Protein AF-A0A841FP65-F1 (afdb_monomer)

Sequence (85 aa):
MSDGTQPADCPWDESFVIAPDRTIWHAWPRSGGWKEMPNYGKADFATNCYYNGNNKHQIDVWVQYTGAYYYSYHSGGAWHGWYRN

Organism: NCBI:txid714109

pLDDT: mean 91.73, std 12.35, range [37.84, 98.06]

Solvent-accessible surface area (backbone atoms only — not comparable to full-atom values): 4938 Å² total; per-residue (Å²): 130,93,77,69,61,66,63,28,74,28,97,79,61,35,38,31,39,42,46,96,87,21,41,40,32,35,36,40,89,89,60,85,53,79,40,73,52,68,75,80,49,72,34,63,34,40,72,41,47,47,68,44,102,83,74,30,49,31,42,35,30,31,30,73,93,78,71,42,48,33,33,34,42,40,57,97,93,41,70,46,60,78,40,75,113

Foldseek 3Di:
DPDFADWAQEPQQKTWGQDPVQFIWMDGPPPVDIDTAPQRDGADHFDYWDQPPVRWTKTWGAHVVVRWIWMWTDDPNHIDHIGTD

Radius of gyration: 12.18 Å; Cα contacts (8 Å, |Δi|>4): 178; chains: 1; bounding box: 39×20×32 Å

Secondary structure (DSSP, 8-state):
---SPPPEEETTTEEEEE-TTSBEEEE-TTS-S-EE-STT-B-SEEEEEEE-TTS-EEEEEEETTTTEEEEEEEETTEE---EE-

Nearest PDB structures (foldseek):
  6s5q-assembly1_A  TM=5.161E-01  e=3.512E-01  Ophiorrhiza pumila
  7e7u-assembly1_A  TM=5.555E-01  e=5.413E-01  Ralstonia solanacearum
  6s99-assembly2_D  TM=5.405E-01  e=5.128E-01  Ralstonia solanacearum
  4fj6-assembly2_C  TM=4.779E-01  e=9.296E-01  Parabacteroides distasonis ATCC 8503

Structure (mmCIF, N/CA/C/O backbone):
data_AF-A0A841FP65-F1
#
_entry.id   AF-A0A841FP65-F1
#
loop_
_atom_site.group_PDB
_atom_site.id
_atom_site.type_symbol
_atom_site.label_atom_id
_atom_site.label_alt_id
_atom_site.label_comp_id
_atom_site.label_asym_id
_atom_site.label_entity_id
_atom_site.label_seq_id
_atom_site.pdbx_PDB_ins_code
_atom_site.Cartn_x
_atom_site.Cartn_y
_atom_site.Cartn_z
_atom_site.occupancy
_atom_site.B_iso_or_equiv
_atom_site.auth_seq_id
_atom_site.auth_comp_id
_atom_site.auth_asym_id
_atom_site.auth_atom_id
_atom_site.pdbx_PDB_model_num
ATOM 1 N N . MET A 1 1 ? -25.296 6.029 -5.932 1.00 37.84 1 MET A N 1
ATOM 2 C CA . MET A 1 1 ? -24.339 5.386 -5.014 1.00 37.84 1 MET A CA 1
ATOM 3 C C . MET A 1 1 ? -22.970 5.852 -5.459 1.00 37.84 1 MET A C 1
ATOM 5 O O . MET A 1 1 ? -22.652 5.622 -6.611 1.00 37.84 1 MET A O 1
ATOM 9 N N . SER A 1 2 ? -22.255 6.627 -4.645 1.00 44.84 2 SER A N 1
ATOM 10 C CA . SER A 1 2 ? -20.840 6.930 -4.886 1.00 44.84 2 SER A CA 1
ATOM 11 C C . SER A 1 2 ? -20.056 5.753 -4.311 1.00 44.84 2 SER A C 1
ATOM 13 O O . SER A 1 2 ? -19.845 5.680 -3.100 1.00 44.84 2 SER A O 1
ATOM 15 N N . ASP A 1 3 ? -19.818 4.758 -5.154 1.00 44.84 3 ASP A N 1
ATOM 16 C CA . ASP A 1 3 ? -19.221 3.475 -4.821 1.00 44.84 3 ASP A CA 1
ATOM 17 C C . ASP A 1 3 ? -17.694 3.554 -4.894 1.00 44.84 3 ASP A C 1
ATOM 19 O O . ASP A 1 3 ? -17.099 3.774 -5.940 1.00 44.84 3 ASP A O 1
ATOM 23 N N . GLY A 1 4 ? -17.050 3.334 -3.754 1.00 49.12 4 GLY A N 1
ATOM 24 C CA . GLY A 1 4 ? -15.610 3.129 -3.696 1.00 49.12 4 GLY A CA 1
ATOM 25 C C . GLY A 1 4 ? -14.810 4.407 -3.484 1.00 49.12 4 GLY A C 1
ATOM 26 O O . GLY A 1 4 ? -15.017 5.450 -4.100 1.00 49.12 4 GLY A O 1
ATOM 27 N N . THR A 1 5 ? -13.869 4.301 -2.556 1.00 57.91 5 THR A N 1
ATOM 28 C CA . THR A 1 5 ? -12.786 5.255 -2.365 1.00 57.91 5 THR A CA 1
ATOM 29 C C . THR A 1 5 ? -12.113 5.555 -3.705 1.00 57.91 5 THR A C 1
ATOM 31 O O . THR A 1 5 ? -11.829 4.622 -4.457 1.00 57.91 5 THR A O 1
ATOM 34 N N . GLN A 1 6 ? -11.869 6.836 -4.013 1.00 65.19 6 GLN A N 1
ATOM 35 C CA . GLN A 1 6 ? -11.153 7.215 -5.233 1.00 65.19 6 GLN A CA 1
ATOM 36 C C . GLN A 1 6 ? -9.829 6.435 -5.322 1.00 65.19 6 GLN A C 1
ATOM 38 O O . GLN A 1 6 ? -9.130 6.335 -4.308 1.00 65.19 6 GLN A O 1
ATOM 43 N N . PRO A 1 7 ? -9.493 5.862 -6.491 1.00 73.62 7 PRO A N 1
ATOM 44 C CA . PRO A 1 7 ? -8.214 5.199 -6.676 1.00 73.62 7 PRO A CA 1
ATOM 45 C C . PRO A 1 7 ? -7.076 6.192 -6.430 1.00 73.62 7 PRO A C 1
ATOM 47 O O . PRO A 1 7 ? -7.155 7.355 -6.830 1.00 73.62 7 PRO A O 1
ATOM 50 N N . ALA A 1 8 ? -6.014 5.732 -5.773 1.00 81.00 8 ALA A N 1
ATOM 51 C CA . ALA A 1 8 ? -4.758 6.468 -5.758 1.00 81.00 8 ALA A CA 1
ATOM 52 C C . ALA A 1 8 ? -3.999 6.116 -7.043 1.00 81.00 8 ALA A C 1
ATOM 54 O O . ALA A 1 8 ? -3.466 5.011 -7.152 1.00 81.00 8 ALA A O 1
ATOM 55 N N . ASP A 1 9 ? -4.003 7.032 -8.012 1.00 83.94 9 ASP A N 1
ATOM 56 C CA . ASP A 1 9 ? -3.283 6.897 -9.281 1.00 83.94 9 ASP A CA 1
ATOM 57 C C . ASP A 1 9 ? -1.853 7.423 -9.133 1.00 83.94 9 ASP A C 1
ATOM 59 O O . ASP A 1 9 ? -1.629 8.598 -8.827 1.00 83.94 9 ASP A O 1
ATOM 63 N N . CYS A 1 10 ? -0.875 6.544 -9.332 1.00 90.31 10 CYS A N 1
ATOM 64 C CA . CYS A 1 10 ? 0.520 6.820 -9.016 1.00 90.31 10 CYS A CA 1
ATOM 65 C C . CYS A 1 10 ? 1.321 7.262 -10.240 1.00 90.31 10 CYS A C 1
ATOM 67 O O . CYS A 1 10 ? 1.016 6.862 -11.364 1.00 90.31 10 CYS A O 1
ATOM 69 N N . PRO A 1 11 ? 2.418 8.017 -10.047 1.00 89.25 11 PRO A N 1
ATOM 70 C CA . PRO A 1 11 ? 3.223 8.544 -11.151 1.00 89.25 11 PRO A CA 1
ATOM 71 C C . PRO A 1 11 ? 3.991 7.483 -11.969 1.00 89.25 11 PRO A C 1
ATOM 73 O O . PRO A 1 11 ? 4.722 7.850 -12.883 1.00 89.25 11 PRO A O 1
ATOM 76 N N . TRP A 1 12 ? 3.852 6.190 -11.656 1.00 91.06 12 TRP A N 1
ATOM 77 C CA . TRP A 1 12 ? 4.506 5.062 -12.337 1.00 91.06 12 TRP A CA 1
ATOM 78 C C . TRP A 1 12 ? 3.513 4.074 -12.972 1.00 91.06 12 TRP A C 1
ATOM 80 O O . TRP A 1 12 ? 3.801 2.881 -13.057 1.00 91.06 12 TRP A O 1
ATOM 90 N N . ASP A 1 13 ? 2.353 4.568 -13.413 1.00 92.62 13 ASP A N 1
ATOM 91 C CA . ASP A 1 13 ? 1.294 3.774 -14.053 1.00 92.62 13 ASP A CA 1
ATOM 92 C C . ASP A 1 13 ? 0.809 2.605 -13.177 1.00 92.62 13 ASP A C 1
ATOM 94 O O . ASP A 1 13 ? 0.609 1.484 -13.638 1.00 92.62 13 ASP A O 1
ATOM 98 N N . GLU A 1 14 ? 0.628 2.852 -11.886 1.00 94.81 14 GLU A N 1
ATOM 99 C CA . GLU A 1 14 ? 0.042 1.887 -10.961 1.00 94.81 14 GLU A CA 1
ATOM 100 C C . GLU A 1 14 ? -1.071 2.573 -10.180 1.00 94.81 14 GLU A C 1
ATOM 102 O O . GLU A 1 14 ? -0.905 3.707 -9.736 1.00 94.81 14 GLU A O 1
ATOM 107 N N . SER A 1 15 ? -2.199 1.893 -10.020 1.00 95.25 15 SER A N 1
ATOM 108 C CA . SER A 1 15 ? -3.342 2.407 -9.267 1.00 95.25 15 SER A CA 1
ATOM 109 C C . SER A 1 15 ? -3.618 1.510 -8.073 1.00 95.25 15 SER A C 1
ATOM 111 O O . SER A 1 15 ? -3.487 0.287 -8.175 1.00 95.25 15 SER A O 1
ATOM 113 N N . PHE A 1 16 ? -4.051 2.106 -6.963 1.00 96.75 16 PHE A N 1
ATOM 114 C CA . PHE A 1 16 ? -4.387 1.401 -5.725 1.00 96.75 16 PHE A CA 1
ATOM 115 C C . PHE A 1 16 ? -5.838 1.651 -5.332 1.00 96.75 16 PHE A C 1
ATOM 117 O O . PHE A 1 16 ? -6.317 2.784 -5.386 1.00 96.75 16 PHE A O 1
ATOM 124 N N . VAL A 1 17 ? -6.525 0.600 -4.887 1.00 95.81 17 VAL A N 1
ATOM 125 C CA . VAL A 1 17 ? -7.913 0.662 -4.410 1.00 95.81 17 VAL A CA 1
ATOM 126 C C . VAL A 1 17 ? -8.092 -0.147 -3.134 1.00 95.81 17 VAL A C 1
ATOM 128 O O . VAL A 1 17 ? -7.346 -1.086 -2.851 1.00 95.81 17 VAL A O 1
ATOM 131 N N . ILE A 1 18 ? -9.120 0.215 -2.373 1.00 97.12 18 ILE A N 1
ATOM 132 C CA . ILE A 1 18 ? -9.561 -0.523 -1.192 1.00 97.12 18 ILE A CA 1
ATOM 133 C C . ILE A 1 18 ? -10.833 -1.289 -1.548 1.00 97.12 18 ILE A C 1
ATOM 135 O O . ILE A 1 18 ? -11.828 -0.688 -1.956 1.00 97.12 18 ILE A O 1
ATOM 139 N N . ALA A 1 19 ? -10.809 -2.612 -1.402 1.00 96.00 19 ALA A N 1
ATOM 140 C CA . ALA A 1 19 ? -11.987 -3.448 -1.607 1.00 96.00 19 ALA A CA 1
ATOM 141 C C . ALA A 1 19 ? -12.948 -3.373 -0.397 1.00 96.00 19 ALA A C 1
ATOM 143 O O . ALA A 1 19 ? -12.528 -3.004 0.702 1.00 96.00 19 ALA A O 1
ATOM 144 N N . PRO A 1 20 ? -14.230 -3.767 -0.540 1.00 94.81 20 PRO A N 1
ATOM 145 C CA . PRO A 1 20 ? -15.206 -3.704 0.557 1.00 94.81 20 PRO A CA 1
ATOM 146 C C . PRO A 1 20 ? -14.828 -4.504 1.815 1.00 94.81 20 PRO A C 1
ATOM 148 O O . PRO A 1 20 ? -15.225 -4.147 2.921 1.00 94.81 20 PRO A O 1
ATOM 151 N N . ASP A 1 21 ? -14.041 -5.572 1.672 1.00 96.06 21 ASP A N 1
ATOM 152 C CA . ASP A 1 21 ? -13.500 -6.370 2.784 1.00 96.06 21 ASP A CA 1
ATOM 153 C C . ASP A 1 21 ? -12.206 -5.776 3.385 1.00 96.06 21 ASP A C 1
ATOM 155 O O . ASP A 1 21 ? -11.480 -6.433 4.151 1.00 96.06 21 ASP A O 1
ATOM 159 N N . ARG A 1 22 ? -11.920 -4.521 3.022 1.00 97.06 22 ARG A N 1
ATOM 160 C CA . ARG A 1 22 ? -10.801 -3.690 3.469 1.00 97.06 22 ARG A CA 1
ATOM 161 C C . ARG A 1 22 ? -9.436 -4.186 3.000 1.00 97.06 22 ARG A C 1
ATOM 163 O O . ARG A 1 22 ? -8.427 -3.654 3.456 1.00 97.06 22 ARG A O 1
ATOM 170 N N . THR A 1 23 ? -9.369 -5.210 2.140 1.00 98.00 23 THR A N 1
ATOM 171 C CA . THR A 1 23 ? -8.112 -5.575 1.464 1.00 98.00 23 THR A CA 1
ATOM 172 C C . THR A 1 23 ? -7.668 -4.457 0.523 1.00 98.00 23 THR A C 1
ATOM 174 O O . THR A 1 23 ? -8.477 -3.692 -0.007 1.00 98.00 23 THR A O 1
ATOM 177 N N . ILE A 1 24 ? -6.357 -4.357 0.331 1.00 97.94 24 ILE A N 1
ATOM 178 C CA . ILE A 1 24 ? -5.722 -3.328 -0.490 1.00 97.94 24 ILE A CA 1
ATOM 179 C C . ILE A 1 24 ? -5.297 -3.997 -1.793 1.00 97.94 24 ILE A C 1
ATOM 181 O O . ILE A 1 24 ? -4.636 -5.032 -1.758 1.00 97.94 24 ILE A O 1
ATOM 185 N N . TRP A 1 25 ? -5.670 -3.422 -2.930 1.00 97.75 25 TRP A N 1
ATOM 186 C CA . TRP A 1 25 ? -5.381 -3.978 -4.251 1.00 97.75 25 TRP A CA 1
ATOM 187 C C . TRP A 1 25 ? -4.654 -2.968 -5.117 1.00 97.75 25 TRP A C 1
ATOM 189 O O . TRP A 1 25 ? -4.853 -1.763 -4.975 1.00 97.75 25 TRP A O 1
ATOM 199 N N . HIS A 1 26 ? -3.847 -3.473 -6.042 1.00 97.31 26 HIS A N 1
ATOM 200 C CA . HIS A 1 26 ? -3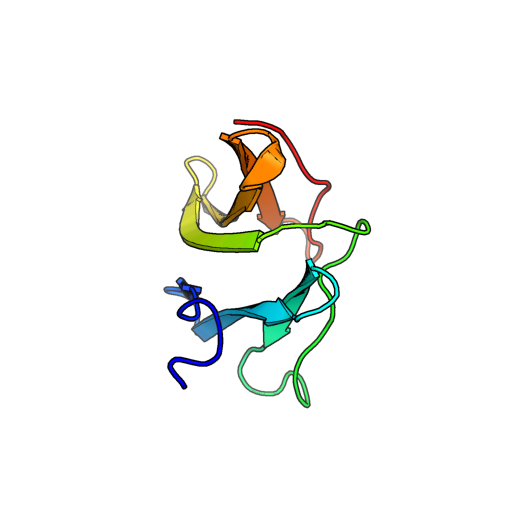.145 -2.661 -7.022 1.00 97.31 26 HIS A CA 1
ATOM 201 C C . HIS A 1 26 ? -3.151 -3.295 -8.413 1.00 97.31 26 HIS A C 1
ATOM 203 O O . HIS A 1 26 ? -3.276 -4.516 -8.562 1.00 97.31 26 HIS A O 1
ATOM 209 N N . ALA A 1 27 ? -3.060 -2.459 -9.439 1.00 96.69 27 ALA A N 1
ATOM 210 C CA . ALA A 1 27 ? -2.968 -2.879 -10.829 1.00 96.69 27 ALA A CA 1
ATOM 211 C C . ALA A 1 27 ? -2.050 -1.935 -11.602 1.00 96.69 27 ALA A C 1
ATOM 213 O O . ALA A 1 27 ? -2.001 -0.739 -11.330 1.00 96.69 27 ALA A O 1
ATOM 214 N N . TRP A 1 28 ? -1.356 -2.486 -12.591 1.00 95.12 28 TRP A N 1
ATOM 215 C CA . TRP A 1 28 ? -0.441 -1.767 -13.473 1.00 95.12 28 TRP A CA 1
ATOM 216 C C . TRP A 1 28 ? -0.538 -2.351 -14.890 1.00 95.12 28 TRP A C 1
ATOM 218 O O . TRP A 1 28 ? -1.070 -3.459 -15.073 1.00 95.12 28 TRP A O 1
ATOM 228 N N . PRO A 1 29 ? -0.032 -1.661 -15.928 1.00 95.69 29 PRO A N 1
ATOM 229 C CA . PRO A 1 29 ? 0.010 -2.193 -17.277 1.00 95.69 29 PRO A CA 1
ATOM 230 C C . PRO A 1 29 ? 0.594 -3.605 -17.313 1.00 95.69 29 PRO A C 1
ATOM 232 O O . PRO A 1 29 ? 1.714 -3.852 -16.872 1.00 95.69 29 PRO A O 1
ATOM 235 N N . ARG A 1 30 ? -0.165 -4.536 -17.902 1.00 95.62 30 ARG A N 1
ATOM 236 C CA . ARG A 1 30 ? 0.213 -5.952 -18.076 1.00 95.62 30 ARG A CA 1
ATOM 237 C C . ARG A 1 30 ? 0.269 -6.791 -16.787 1.00 95.62 30 ARG A C 1
ATOM 239 O O . ARG A 1 30 ? 0.738 -7.922 -16.848 1.00 95.62 30 ARG A O 1
ATOM 246 N N . SER A 1 31 ? -0.281 -6.325 -15.663 1.00 95.31 31 SER A N 1
ATOM 247 C CA . SER A 1 31 ? -0.429 -7.131 -14.433 1.00 95.31 31 SER A CA 1
ATOM 248 C C . SER A 1 31 ? -1.369 -8.342 -14.586 1.00 95.31 31 SER A C 1
ATOM 250 O O . SER A 1 31 ? -1.364 -9.263 -13.764 1.00 95.31 31 SER A O 1
ATOM 252 N N . GLY A 1 32 ? -2.213 -8.338 -15.626 1.00 96.56 32 GLY A N 1
ATOM 253 C CA . GLY A 1 32 ? -3.276 -9.327 -15.821 1.00 96.56 32 GLY A CA 1
ATOM 254 C C . GLY A 1 32 ? -4.481 -9.114 -14.898 1.00 96.56 32 GLY A C 1
ATOM 255 O O . GLY A 1 32 ? -5.218 -10.064 -14.649 1.00 96.56 32 GLY A O 1
ATOM 256 N N . GLY A 1 33 ? -4.661 -7.898 -14.369 1.00 95.88 33 GLY A N 1
ATOM 257 C CA . GLY A 1 33 ? -5.764 -7.513 -13.483 1.00 95.88 33 GLY A CA 1
ATOM 258 C C . GLY A 1 33 ? -5.292 -7.029 -12.112 1.00 95.88 33 GLY A C 1
ATOM 259 O O . GLY A 1 33 ? -4.097 -6.842 -11.878 1.00 95.88 33 GLY A O 1
ATOM 260 N N . TRP A 1 34 ? -6.243 -6.834 -11.202 1.00 96.69 34 TRP A N 1
ATOM 261 C CA . TRP A 1 34 ? -5.961 -6.444 -9.824 1.00 96.69 34 TRP A CA 1
ATOM 262 C C . TRP A 1 34 ? -5.233 -7.561 -9.072 1.00 96.69 34 TRP A C 1
ATOM 264 O O . TRP A 1 34 ? -5.579 -8.740 -9.190 1.00 96.69 34 TRP A O 1
ATOM 274 N N . LYS A 1 35 ? -4.220 -7.180 -8.297 1.00 97.75 35 LYS A N 1
ATOM 275 C CA . LYS A 1 35 ? -3.486 -8.043 -7.368 1.00 97.75 35 LYS A CA 1
ATOM 276 C C . LYS A 1 35 ? -3.693 -7.533 -5.951 1.00 97.75 35 LYS A C 1
ATOM 278 O O . LYS A 1 35 ? -3.813 -6.330 -5.750 1.00 97.75 35 LYS A O 1
ATOM 283 N N . GLU A 1 36 ? -3.767 -8.436 -4.984 1.00 97.94 36 GLU A N 1
ATOM 284 C CA . GLU A 1 36 ? -3.815 -8.040 -3.580 1.00 97.94 36 GLU A CA 1
ATOM 285 C C . GLU A 1 36 ? -2.414 -7.592 -3.151 1.00 97.94 36 GLU A C 1
ATOM 287 O O . GLU A 1 36 ? -1.417 -8.248 -3.469 1.00 97.94 36 GLU A O 1
ATOM 292 N N . MET A 1 37 ? -2.332 -6.473 -2.435 1.00 97.88 37 MET A N 1
ATOM 293 C CA . MET A 1 37 ? -1.091 -6.028 -1.816 1.00 97.88 37 MET A CA 1
ATOM 294 C C . MET A 1 37 ? -0.630 -7.055 -0.776 1.00 97.88 37 MET A C 1
ATOM 296 O O . MET A 1 37 ? -1.431 -7.524 0.036 1.00 97.88 37 MET A O 1
ATOM 300 N N . PRO A 1 38 ? 0.668 -7.391 -0.734 1.00 97.19 38 PRO A N 1
ATOM 301 C CA . PRO A 1 38 ? 1.169 -8.365 0.221 1.00 97.19 38 PRO A CA 1
ATOM 302 C C . PRO A 1 38 ? 1.152 -7.819 1.658 1.00 97.19 38 PRO A C 1
ATOM 304 O O . PRO A 1 38 ? 0.864 -6.649 1.931 1.00 97.19 38 PRO A O 1
ATOM 307 N N . ASN A 1 39 ? 1.517 -8.690 2.601 1.00 97.56 39 ASN A N 1
ATOM 308 C CA . ASN A 1 39 ? 1.632 -8.380 4.030 1.00 97.56 39 ASN A CA 1
ATOM 309 C C . ASN A 1 39 ? 0.290 -8.101 4.734 1.00 97.56 39 ASN A C 1
ATOM 311 O O . ASN A 1 39 ? 0.284 -7.505 5.809 1.00 97.56 39 ASN A O 1
ATOM 315 N N . TYR A 1 40 ? -0.824 -8.568 4.154 1.00 96.81 40 TYR A N 1
ATOM 316 C CA . TYR A 1 40 ? -2.15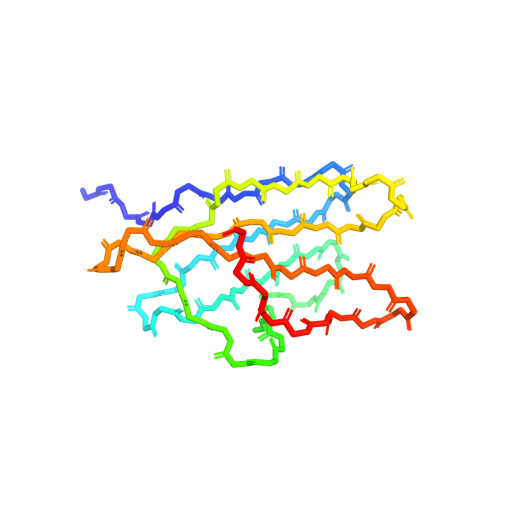9 -8.613 4.772 1.00 96.81 40 TYR A CA 1
ATOM 317 C C . TYR A 1 40 ? -2.656 -7.257 5.307 1.00 96.81 40 TYR A C 1
ATOM 319 O O . TYR A 1 40 ? -3.307 -7.184 6.352 1.00 96.81 40 TYR A O 1
ATOM 327 N N . GLY A 1 41 ? -2.328 -6.172 4.600 1.00 95.81 41 GLY A N 1
ATOM 328 C CA . GLY A 1 41 ? -2.746 -4.821 4.966 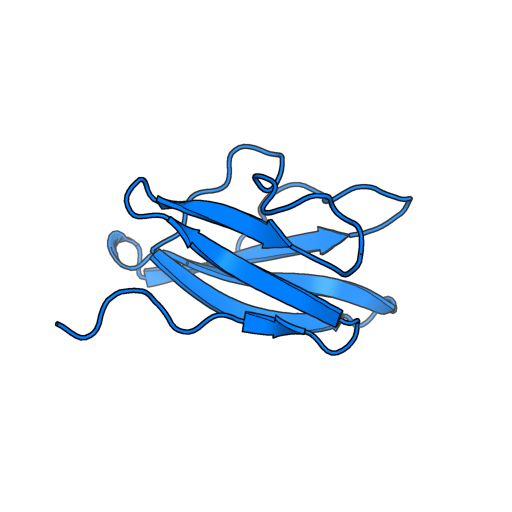1.00 95.81 41 GLY A CA 1
ATOM 329 C C . GLY A 1 41 ? -4.256 -4.640 4.894 1.00 95.81 41 GLY A C 1
ATOM 330 O O . GLY A 1 41 ? -4.925 -5.216 4.034 1.00 95.81 41 GLY A O 1
ATOM 331 N N . LYS A 1 42 ? -4.787 -3.810 5.794 1.00 96.88 42 LYS A N 1
ATOM 332 C CA . LYS A 1 42 ? -6.199 -3.430 5.815 1.00 96.88 42 LYS A CA 1
ATOM 333 C C . LYS A 1 42 ? -6.332 -1.925 5.962 1.00 96.88 42 LYS A C 1
ATOM 335 O O . LYS A 1 42 ? -5.717 -1.340 6.851 1.00 96.88 42 LYS A O 1
ATOM 340 N N . ALA A 1 43 ? -7.154 -1.322 5.118 1.00 97.25 43 ALA A N 1
ATOM 341 C CA . ALA A 1 43 ? -7.425 0.107 5.148 1.00 97.25 43 ALA A CA 1
ATOM 342 C C . ALA A 1 43 ? -8.859 0.395 4.722 1.00 97.25 43 ALA A C 1
ATOM 344 O O . ALA A 1 43 ? -9.559 -0.488 4.235 1.00 97.25 43 ALA A O 1
ATOM 345 N N . ASP A 1 44 ? -9.286 1.632 4.934 1.00 96.62 44 ASP A N 1
ATOM 346 C CA . ASP A 1 44 ? -10.582 2.132 4.480 1.00 96.62 44 ASP A CA 1
ATOM 347 C C . ASP A 1 44 ? -10.388 3.068 3.274 1.00 96.62 44 ASP A C 1
ATOM 349 O O . ASP A 1 44 ? -11.223 3.115 2.370 1.00 96.62 44 ASP A O 1
ATOM 353 N N . PHE A 1 45 ? -9.233 3.748 3.205 1.00 95.38 45 PHE A N 1
ATOM 354 C CA . PHE A 1 45 ? -8.911 4.643 2.100 1.00 95.38 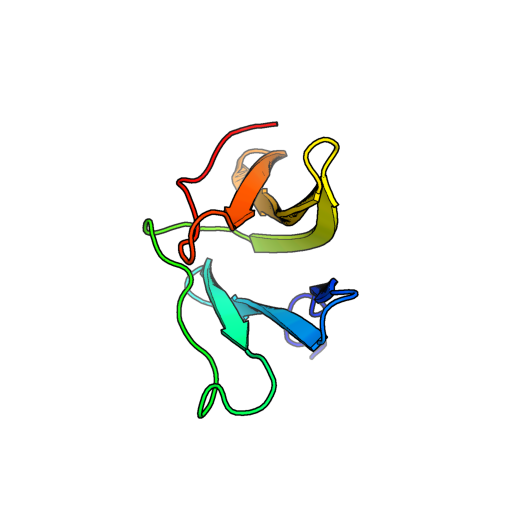45 PHE A CA 1
ATOM 355 C C . PHE A 1 45 ? -7.468 4.505 1.610 1.00 95.38 45 PHE A C 1
ATOM 357 O O . PHE A 1 45 ? -6.545 4.434 2.417 1.00 95.38 45 PHE A O 1
ATOM 364 N N . ALA A 1 46 ? -7.278 4.519 0.288 1.00 94.50 46 ALA A N 1
ATOM 365 C CA . ALA A 1 46 ? -5.987 4.785 -0.340 1.00 94.50 46 ALA A CA 1
ATOM 366 C C . ALA A 1 46 ? -5.868 6.302 -0.510 1.00 94.50 46 ALA A C 1
ATOM 368 O O . ALA A 1 46 ? -6.754 6.917 -1.100 1.00 94.50 46 ALA A O 1
ATOM 369 N N . THR A 1 47 ? -4.842 6.922 0.073 1.00 93.44 47 THR A N 1
ATOM 370 C CA . THR A 1 47 ? -4.814 8.387 0.220 1.00 93.44 47 THR A CA 1
ATOM 371 C C . THR A 1 47 ? -3.766 9.068 -0.637 1.00 93.44 47 THR A C 1
ATOM 373 O O . THR A 1 47 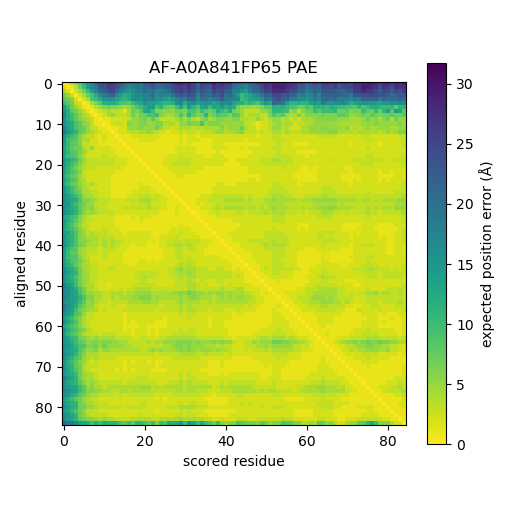? -3.990 10.192 -1.075 1.00 93.44 47 THR A O 1
ATOM 376 N N . ASN A 1 48 ? -2.613 8.436 -0.854 1.00 92.50 48 ASN A N 1
ATOM 377 C CA . ASN A 1 48 ? -1.539 9.040 -1.636 1.00 92.50 48 ASN A CA 1
ATOM 378 C C . ASN A 1 48 ? -0.558 7.982 -2.126 1.00 92.50 48 ASN A C 1
ATOM 380 O O . ASN A 1 48 ? -0.304 7.021 -1.408 1.00 92.50 48 ASN A O 1
ATOM 384 N N . CYS A 1 49 ? 0.069 8.200 -3.274 1.00 93.56 49 CYS A N 1
ATOM 385 C CA . CYS A 1 49 ? 1.229 7.426 -3.680 1.00 93.56 49 CYS A CA 1
ATOM 386 C C . CYS A 1 49 ? 2.264 8.277 -4.412 1.00 93.56 49 CYS A C 1
ATOM 388 O O . CYS A 1 49 ? 1.943 9.147 -5.219 1.00 93.56 49 CYS A O 1
ATOM 390 N N . TYR A 1 50 ? 3.531 8.055 -4.073 1.00 94.06 50 TYR A N 1
ATOM 391 C CA . TYR A 1 50 ? 4.643 8.918 -4.463 1.00 94.06 50 TYR A CA 1
ATOM 392 C C . TYR A 1 50 ? 5.987 8.192 -4.352 1.00 94.06 50 TYR A C 1
ATOM 394 O O . TYR A 1 50 ? 6.094 7.113 -3.769 1.00 94.06 50 TYR A O 1
ATOM 402 N N . TYR A 1 51 ? 7.031 8.799 -4.918 1.00 94.50 51 TYR A N 1
ATOM 403 C CA . TYR A 1 51 ? 8.411 8.406 -4.652 1.00 94.50 51 TYR A CA 1
ATOM 404 C C . TYR A 1 51 ? 8.860 9.006 -3.319 1.00 94.50 51 TYR A C 1
ATOM 406 O O . TYR A 1 51 ? 8.895 10.228 -3.175 1.00 94.50 51 TYR A O 1
ATOM 414 N N . ASN A 1 52 ? 9.208 8.173 -2.340 1.00 92.94 52 ASN A N 1
ATOM 415 C CA . ASN A 1 52 ? 9.704 8.667 -1.054 1.00 92.94 52 ASN A CA 1
ATOM 416 C C . ASN A 1 52 ? 11.142 9.217 -1.155 1.00 92.94 52 ASN A C 1
ATOM 418 O O . ASN A 1 52 ? 11.785 9.138 -2.201 1.00 92.94 52 ASN A O 1
ATOM 422 N N . GLY A 1 53 ? 11.688 9.733 -0.047 1.00 91.50 53 GLY A N 1
ATOM 423 C CA . GLY A 1 53 ? 13.033 10.334 -0.007 1.00 91.50 53 GLY A CA 1
ATOM 424 C C . GLY A 1 53 ? 14.194 9.404 -0.398 1.00 91.50 53 GLY A C 1
ATOM 425 O O . GLY A 1 53 ? 15.300 9.881 -0.624 1.00 91.50 53 GLY A O 1
ATOM 426 N N . ASN A 1 54 ? 13.949 8.095 -0.516 1.00 93.94 54 ASN A N 1
ATOM 427 C CA . ASN A 1 54 ? 14.910 7.098 -0.998 1.00 93.94 54 ASN A CA 1
ATOM 428 C C . ASN A 1 54 ? 14.607 6.630 -2.434 1.00 93.94 54 ASN A C 1
ATOM 430 O O . ASN A 1 54 ? 15.083 5.571 -2.846 1.00 93.94 54 ASN A O 1
ATOM 434 N N . ASN A 1 55 ? 13.787 7.379 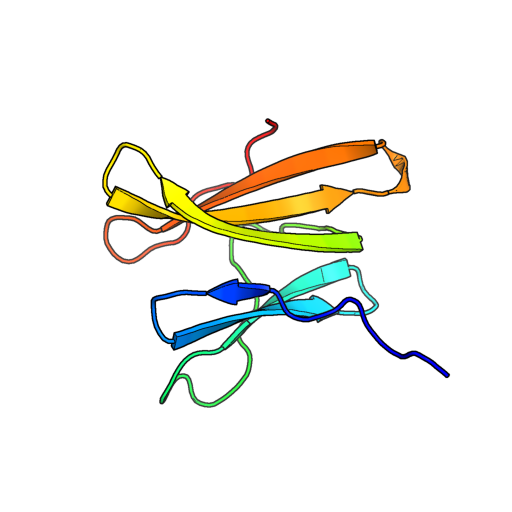-3.177 1.00 92.81 55 ASN A N 1
ATOM 435 C CA . ASN A 1 55 ? 13.326 7.059 -4.527 1.00 92.81 55 ASN A CA 1
ATOM 436 C C . ASN A 1 55 ? 12.610 5.697 -4.636 1.00 92.81 55 ASN A C 1
ATOM 438 O O . ASN A 1 55 ? 12.701 5.010 -5.654 1.00 92.81 55 ASN A O 1
ATOM 442 N N . LYS A 1 56 ? 11.914 5.281 -3.572 1.00 94.75 56 LYS A N 1
ATOM 443 C CA . LYS A 1 56 ? 11.098 4.059 -3.552 1.00 94.75 56 LYS A CA 1
ATOM 444 C C . LYS A 1 56 ? 9.639 4.419 -3.789 1.00 94.75 56 LYS A C 1
ATOM 446 O O . LYS A 1 56 ? 9.180 5.432 -3.264 1.00 94.75 56 LYS A O 1
ATOM 451 N N . HIS A 1 57 ? 8.914 3.577 -4.520 1.00 95.44 57 HIS A N 1
ATOM 452 C CA . HIS A 1 57 ? 7.466 3.734 -4.663 1.00 95.44 57 HIS A CA 1
ATOM 453 C C . HIS A 1 57 ? 6.831 3.530 -3.289 1.00 95.44 57 HIS A C 1
ATOM 455 O O . HIS A 1 57 ? 7.198 2.587 -2.586 1.00 95.44 57 HIS A O 1
ATOM 461 N N . GLN A 1 58 ? 5.913 4.398 -2.897 1.00 96.56 58 GLN A N 1
ATOM 462 C CA . GLN A 1 58 ? 5.225 4.324 -1.617 1.00 96.56 58 GLN A CA 1
ATOM 463 C C . GLN A 1 58 ? 3.733 4.582 -1.809 1.00 96.56 58 GLN A C 1
ATOM 465 O O . GLN A 1 58 ? 3.356 5.425 -2.620 1.00 96.56 58 GLN A O 1
ATOM 470 N N . ILE A 1 59 ? 2.913 3.855 -1.052 1.00 97.25 59 ILE A N 1
ATOM 471 C CA . ILE A 1 59 ? 1.465 4.043 -0.933 1.00 97.25 59 ILE A CA 1
ATOM 472 C C . ILE A 1 59 ? 1.142 4.340 0.530 1.00 97.25 59 ILE A C 1
ATOM 474 O O . ILE A 1 59 ? 1.542 3.587 1.421 1.00 97.25 59 ILE A O 1
ATOM 478 N N . ASP A 1 60 ? 0.402 5.417 0.756 1.00 96.31 60 ASP A N 1
ATOM 479 C CA . ASP A 1 60 ? -0.160 5.789 2.045 1.00 96.31 60 ASP A CA 1
ATOM 480 C C . ASP A 1 60 ? -1.656 5.446 2.053 1.00 96.31 60 ASP A C 1
ATOM 482 O O . ASP A 1 60 ? -2.390 5.711 1.091 1.00 96.31 60 ASP A O 1
ATOM 486 N N . VAL A 1 61 ? -2.110 4.866 3.159 1.00 96.94 61 VAL A N 1
ATOM 487 C CA . VAL A 1 61 ? -3.493 4.448 3.384 1.00 96.94 61 VAL A CA 1
ATOM 488 C C . VAL A 1 61 ? -3.989 4.934 4.741 1.00 96.94 61 VAL A C 1
ATOM 490 O O . VAL A 1 61 ? -3.208 5.139 5.672 1.00 96.94 61 VAL A O 1
ATOM 493 N N . TRP A 1 62 ? -5.302 5.084 4.876 1.00 97.06 62 TRP A N 1
ATOM 494 C CA . TRP A 1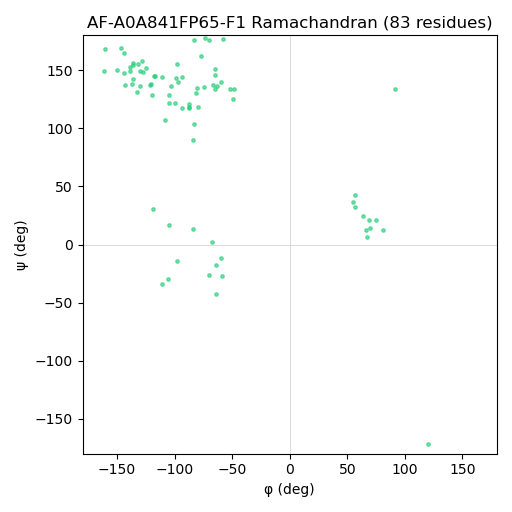 62 ? -5.950 5.545 6.098 1.00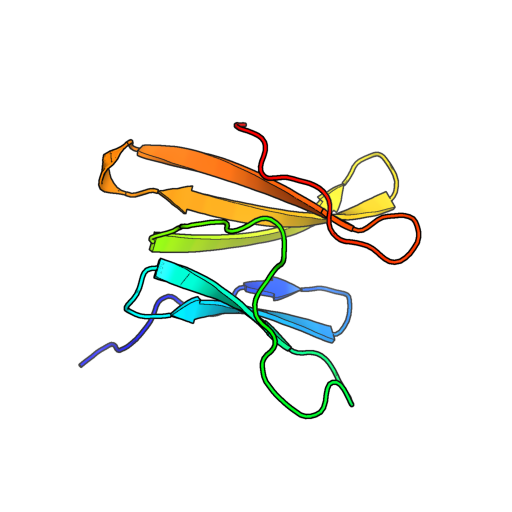 97.06 62 TRP A CA 1
ATOM 495 C C . TRP A 1 62 ? -6.945 4.515 6.632 1.00 97.06 62 TRP A C 1
ATOM 497 O O . TRP A 1 62 ? -7.716 3.906 5.882 1.00 97.06 62 TRP A O 1
ATOM 507 N N . VAL A 1 63 ? -6.918 4.328 7.951 1.00 97.00 63 VAL A N 1
ATOM 508 C CA . VAL A 1 63 ? -7.821 3.456 8.702 1.00 97.00 63 VAL A CA 1
ATOM 509 C C . VAL A 1 63 ? -8.783 4.330 9.503 1.00 97.00 63 VAL A C 1
ATOM 511 O O . VAL A 1 63 ? -8.404 4.938 10.505 1.00 97.00 63 VAL A O 1
ATOM 514 N N . GLN A 1 64 ? -10.043 4.383 9.080 1.00 94.31 64 GLN A N 1
ATOM 515 C CA . GLN A 1 64 ? -11.024 5.346 9.584 1.00 94.31 64 GLN A CA 1
ATOM 516 C C . GLN A 1 64 ? -11.333 5.147 11.068 1.00 94.31 64 GLN A C 1
ATOM 518 O O . GLN A 1 64 ? -11.407 6.117 11.818 1.00 94.31 64 GLN A O 1
ATOM 523 N N . TYR A 1 65 ? -11.484 3.894 11.510 1.00 91.25 65 TYR A N 1
ATOM 524 C CA . TYR A 1 65 ? -11.892 3.601 12.888 1.00 91.25 65 TYR A CA 1
ATOM 525 C C . TYR A 1 65 ? -10.808 3.932 13.926 1.00 91.25 65 TYR A C 1
ATOM 527 O O . TYR A 1 65 ? -11.132 4.204 15.079 1.00 91.25 65 TYR A O 1
ATOM 535 N N . THR A 1 66 ? -9.528 3.908 13.537 1.00 94.12 66 THR A N 1
ATOM 536 C CA . THR A 1 66 ? -8.407 4.309 14.406 1.00 94.12 66 THR A CA 1
ATOM 537 C C . THR A 1 66 ? -7.942 5.737 14.152 1.00 94.12 66 THR A C 1
ATOM 539 O O . THR A 1 66 ? -7.165 6.268 14.943 1.00 94.12 66 THR A O 1
ATOM 542 N N . GLY A 1 67 ? -8.354 6.338 13.033 1.00 94.62 67 GLY A N 1
ATOM 543 C CA . GLY A 1 67 ? -7.821 7.604 12.546 1.00 94.62 67 GLY A CA 1
ATOM 544 C C . GLY A 1 67 ? -6.348 7.536 12.122 1.00 94.62 67 GLY A C 1
ATOM 545 O O . GLY A 1 67 ? -5.733 8.585 11.952 1.00 94.62 67 GLY A O 1
ATOM 546 N N . ALA A 1 68 ? -5.757 6.345 11.981 1.00 96.31 68 ALA A N 1
ATOM 547 C CA . ALA A 1 68 ? -4.324 6.186 11.741 1.00 96.31 68 ALA A CA 1
ATOM 548 C C . ALA A 1 68 ? -3.982 6.080 10.249 1.00 96.31 68 ALA A C 1
ATOM 550 O O . ALA A 1 68 ? -4.703 5.447 9.477 1.00 96.31 68 ALA A O 1
ATOM 551 N N . TYR A 1 69 ? -2.840 6.660 9.878 1.00 96.50 69 TYR A N 1
ATOM 552 C CA . TYR A 1 69 ? -2.230 6.502 8.562 1.00 96.50 69 TYR A CA 1
ATOM 553 C C . TYR A 1 69 ? -1.148 5.426 8.606 1.00 96.50 69 TYR A C 1
ATOM 555 O O . TYR A 1 69 ? -0.372 5.339 9.563 1.00 96.50 69 TYR A O 1
ATOM 563 N N . TYR A 1 70 ? -1.099 4.627 7.551 1.00 97.69 70 TYR A N 1
ATOM 564 C CA . TYR A 1 70 ? -0.086 3.606 7.340 1.00 97.69 70 TYR A CA 1
ATOM 565 C C . TYR A 1 70 ? 0.526 3.768 5.960 1.00 97.69 70 TYR A C 1
ATOM 567 O O . TYR A 1 70 ? -0.107 4.319 5.063 1.00 97.69 70 TYR A O 1
ATOM 575 N N . TYR A 1 71 ? 1.725 3.234 5.778 1.00 97.62 71 TYR A N 1
ATOM 576 C CA . TYR A 1 71 ? 2.374 3.178 4.482 1.00 97.62 71 TYR A CA 1
ATOM 577 C C . TYR A 1 71 ? 3.017 1.820 4.224 1.00 97.62 71 TYR A C 1
ATOM 579 O O . TYR A 1 71 ? 3.408 1.100 5.149 1.00 97.62 71 TYR A O 1
ATOM 587 N N . SER A 1 72 ? 3.158 1.499 2.944 1.00 98.06 72 SER A N 1
ATOM 588 C CA . SER A 1 72 ? 4.026 0.436 2.442 1.00 98.06 72 SER A CA 1
ATOM 589 C C . SER A 1 72 ? 4.886 1.003 1.318 1.00 98.06 72 SER A C 1
ATOM 591 O O . SER A 1 72 ? 4.466 1.917 0.609 1.00 98.06 72 SER A O 1
ATOM 593 N N . TYR A 1 73 ? 6.101 0.483 1.158 1.00 97.06 73 TYR A N 1
ATOM 594 C CA . TYR A 1 73 ? 7.018 0.899 0.101 1.00 97.06 73 TYR A CA 1
ATOM 595 C C . TYR A 1 73 ? 7.524 -0.297 -0.701 1.00 97.06 73 TYR A C 1
ATOM 597 O O . TYR A 1 73 ? 7.706 -1.389 -0.160 1.00 97.06 73 TYR A O 1
ATOM 605 N N . HIS A 1 74 ? 7.797 -0.074 -1.983 1.00 97.00 74 HIS A N 1
ATOM 606 C CA . HIS A 1 74 ? 8.337 -1.067 -2.898 1.00 97.00 74 HIS A CA 1
ATOM 607 C C . HIS A 1 74 ? 9.846 -0.875 -3.071 1.00 97.00 74 HIS A C 1
ATOM 609 O O . HIS A 1 74 ? 10.313 0.181 -3.508 1.00 97.00 74 HIS A O 1
ATOM 615 N N . SER A 1 75 ? 10.632 -1.900 -2.751 1.00 95.50 75 SER A N 1
ATOM 616 C CA . SER A 1 75 ? 12.057 -1.940 -3.090 1.00 95.50 75 SER A CA 1
ATOM 617 C C . SER A 1 75 ? 12.543 -3.366 -3.309 1.00 95.50 75 SER A C 1
ATOM 619 O O . SER A 1 75 ? 12.006 -4.305 -2.737 1.00 95.50 75 SER A O 1
ATOM 621 N N . GLY A 1 76 ? 13.550 -3.542 -4.171 1.00 93.25 76 GLY A N 1
ATOM 622 C CA . GLY A 1 76 ? 14.095 -4.873 -4.463 1.00 93.25 7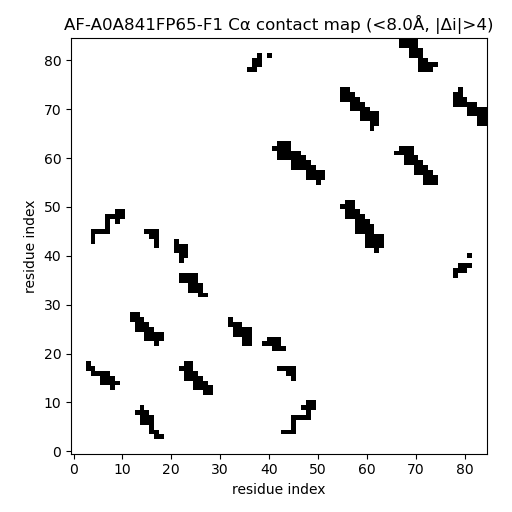6 GLY A CA 1
ATOM 623 C C . GLY A 1 76 ? 13.093 -5.834 -5.120 1.00 93.25 76 GLY A C 1
ATOM 624 O O . GLY A 1 76 ? 13.244 -7.041 -4.981 1.00 93.25 76 GLY A O 1
ATOM 625 N N . GLY A 1 77 ? 12.072 -5.309 -5.808 1.00 92.62 77 GLY A N 1
ATOM 626 C CA . GLY A 1 77 ? 11.033 -6.112 -6.464 1.00 92.62 77 GLY A CA 1
ATOM 627 C C . GLY A 1 77 ? 9.925 -6.617 -5.535 1.00 92.62 77 GLY A C 1
ATOM 628 O O . GLY A 1 77 ? 9.172 -7.500 -5.936 1.00 92.62 77 GLY A O 1
ATOM 629 N N . ALA A 1 78 ? 9.833 -6.098 -4.306 1.00 96.06 78 ALA A N 1
ATOM 630 C CA . ALA A 1 78 ? 8.791 -6.470 -3.359 1.00 96.06 78 ALA A CA 1
ATOM 631 C C . ALA A 1 78 ? 8.237 -5.263 -2.592 1.00 96.06 78 ALA A C 1
ATOM 633 O O . ALA A 1 78 ? 8.947 -4.297 -2.299 1.00 96.06 78 ALA A O 1
ATOM 634 N N . TRP A 1 79 ? 6.961 -5.360 -2.222 1.00 97.38 79 TRP A N 1
ATOM 635 C CA . TRP A 1 79 ? 6.326 -4.472 -1.253 1.00 97.38 79 TRP A CA 1
ATOM 636 C C . TRP A 1 79 ? 6.656 -4.920 0.168 1.00 97.38 79 TRP A C 1
ATOM 638 O O . TRP A 1 79 ? 6.495 -6.090 0.530 1.00 97.38 79 TRP A O 1
ATOM 648 N N . HIS A 1 80 ? 7.104 -3.973 0.980 1.00 97.50 80 HIS A N 1
ATOM 649 C CA . HIS A 1 80 ? 7.427 -4.205 2.380 1.00 97.50 80 HIS A CA 1
ATOM 650 C C . HIS A 1 80 ? 6.177 -4.131 3.269 1.00 97.50 80 HIS A C 1
ATOM 652 O O . HIS A 1 80 ? 5.067 -3.869 2.800 1.00 97.50 80 HIS A O 1
ATOM 658 N N . GLY A 1 81 ? 6.353 -4.416 4.561 1.00 97.81 81 GLY A N 1
ATOM 659 C CA . GLY A 1 81 ? 5.263 -4.420 5.535 1.00 97.81 81 GLY A CA 1
ATOM 660 C C . GLY A 1 81 ? 4.521 -3.084 5.644 1.00 97.81 81 GLY A C 1
ATOM 661 O O . GLY A 1 81 ? 4.876 -2.089 5.014 1.00 97.81 81 GLY A O 1
ATOM 662 N N . TRP A 1 82 ? 3.483 -3.081 6.476 1.00 97.75 82 TRP A N 1
ATOM 663 C CA . TRP A 1 82 ? 2.691 -1.892 6.767 1.00 97.75 82 TRP A CA 1
ATOM 664 C C . TRP A 1 82 ? 3.235 -1.199 8.009 1.00 97.75 82 TRP A C 1
ATOM 666 O O . TRP A 1 82 ? 3.244 -1.768 9.102 1.00 97.75 82 TRP A O 1
ATOM 676 N N . TYR A 1 83 ? 3.692 0.032 7.833 1.00 97.38 83 TYR A N 1
ATOM 677 C CA . TYR A 1 83 ? 4.285 0.846 8.885 1.00 97.38 83 TYR A CA 1
ATOM 678 C C . TYR A 1 83 ? 3.351 1.996 9.216 1.00 97.38 83 TYR A C 1
ATOM 680 O O . TYR A 1 83 ? 2.677 2.527 8.340 1.00 97.38 83 TYR A O 1
ATOM 688 N N . ARG A 1 84 ? 3.292 2.374 10.489 1.00 95.94 84 ARG A N 1
ATOM 689 C CA . ARG A 1 84 ? 2.505 3.527 10.925 1.00 95.94 84 ARG A CA 1
ATOM 690 C C . ARG A 1 84 ? 3.292 4.812 10.646 1.00 95.94 84 ARG A C 1
ATOM 692 O O . ARG A 1 84 ? 4.489 4.835 10.938 1.00 95.94 84 ARG A O 1
ATOM 699 N N . ASN A 1 85 ? 2.624 5.826 10.091 1.00 85.38 85 ASN A N 1
ATOM 700 C CA . ASN A 1 85 ? 3.158 7.194 10.000 1.00 85.38 85 ASN A CA 1
ATOM 701 C C . ASN A 1 85 ? 3.169 7.885 11.369 1.00 85.38 85 ASN A C 1
ATOM 703 O O . ASN A 1 85 ? 2.261 7.593 12.187 1.00 85.38 85 ASN A O 1
#

Mean predicted aligned error: 4.22 Å